Protein AF-A0A4Y2C3V5-F1 (afdb_monomer_lite)

Structure (mmCIF, N/CA/C/O backbone):
data_AF-A0A4Y2C3V5-F1
#
_entry.id   AF-A0A4Y2C3V5-F1
#
loop_
_atom_site.group_PDB
_atom_site.id
_atom_site.type_symbol
_atom_site.label_atom_id
_atom_site.label_alt_id
_atom_site.label_comp_id
_atom_site.label_asym_id
_atom_site.label_entity_id
_atom_site.label_seq_id
_atom_site.pdbx_PDB_ins_code
_atom_site.Cartn_x
_atom_site.Cartn_y
_atom_site.Cartn_z
_atom_site.occupancy
_atom_site.B_iso_or_equiv
_atom_site.auth_seq_id
_atom_site.auth_comp_id
_atom_site.auth_asym_id
_atom_site.auth_atom_id
_atom_site.pdbx_PDB_model_num
ATOM 1 N N . LYS A 1 1 ? -8.864 -12.816 -4.119 1.00 92.75 1 LYS A N 1
ATOM 2 C CA . LYS A 1 1 ? -8.879 -13.803 -3.004 1.00 92.75 1 LYS A CA 1
ATOM 3 C C . LYS A 1 1 ? -9.348 -13.179 -1.691 1.00 92.75 1 LYS A C 1
ATOM 5 O O . LYS A 1 1 ? -10.298 -13.675 -1.116 1.00 92.75 1 LYS A O 1
ATOM 10 N N . THR A 1 2 ? -8.727 -12.094 -1.235 1.00 97.75 2 THR A N 1
ATOM 11 C CA . THR A 1 2 ? -9.007 -11.430 0.056 1.00 97.75 2 THR A CA 1
ATOM 12 C C . THR A 1 2 ? -9.829 -10.144 -0.090 1.00 97.75 2 THR A C 1
ATOM 14 O O . THR A 1 2 ? -9.929 -9.368 0.849 1.00 97.75 2 THR A O 1
ATOM 17 N N . GLY A 1 3 ? -10.382 -9.857 -1.270 1.00 97.19 3 GLY A N 1
ATOM 18 C CA . GLY A 1 3 ? -11.043 -8.577 -1.551 1.00 97.19 3 GLY A CA 1
ATOM 19 C C . GLY A 1 3 ? -10.086 -7.406 -1.802 1.00 97.19 3 GLY A C 1
ATOM 20 O O . GLY A 1 3 ? -10.565 -6.331 -2.134 1.00 97.19 3 GLY A O 1
ATOM 21 N N . PHE A 1 4 ? -8.763 -7.607 -1.701 1.00 97.75 4 PHE A N 1
ATOM 22 C CA . PHE A 1 4 ? -7.799 -6.602 -2.143 1.00 97.75 4 PHE A CA 1
ATOM 23 C C . PHE A 1 4 ? -7.834 -6.402 -3.660 1.00 97.75 4 PHE A C 1
ATOM 25 O O . PHE A 1 4 ? -7.850 -7.375 -4.420 1.00 97.75 4 PHE A O 1
ATOM 32 N N . ALA A 1 5 ? -7.817 -5.139 -4.075 1.00 97.62 5 ALA A N 1
ATOM 33 C CA . ALA A 1 5 ? -7.760 -4.703 -5.462 1.00 97.62 5 ALA A CA 1
ATOM 34 C C . ALA A 1 5 ? -6.552 -3.786 -5.694 1.00 97.62 5 ALA A C 1
ATOM 36 O O . ALA A 1 5 ? -6.098 -3.086 -4.787 1.00 97.62 5 ALA A O 1
ATOM 37 N N . LEU A 1 6 ? -6.041 -3.781 -6.925 1.00 95.31 6 LEU A N 1
ATOM 38 C CA . LEU A 1 6 ? -4.951 -2.898 -7.332 1.00 95.31 6 LEU A CA 1
ATOM 39 C C . LEU A 1 6 ? -5.519 -1.661 -8.020 1.00 95.31 6 LEU A C 1
ATOM 41 O O . LEU A 1 6 ? -6.399 -1.770 -8.875 1.00 95.31 6 LEU A O 1
ATOM 45 N N . ARG A 1 7 ? -4.982 -0.491 -7.677 1.00 95.38 7 ARG A N 1
ATOM 46 C CA . ARG A 1 7 ? -5.263 0.769 -8.365 1.00 95.38 7 ARG A CA 1
ATOM 47 C C . ARG A 1 7 ? -3.966 1.326 -8.951 1.00 95.38 7 ARG A C 1
ATOM 49 O O . ARG A 1 7 ? -2.984 1.409 -8.219 1.00 95.38 7 ARG A O 1
ATOM 56 N N . PRO A 1 8 ? -3.943 1.736 -10.228 1.00 93.94 8 PRO A N 1
ATOM 57 C CA . PRO A 1 8 ? -2.776 2.394 -10.801 1.00 93.94 8 PRO A CA 1
ATOM 58 C C . PRO A 1 8 ? -2.448 3.687 -10.048 1.00 93.94 8 PRO A C 1
ATOM 60 O O . PRO A 1 8 ? -3.331 4.526 -9.856 1.00 93.94 8 PRO A O 1
ATOM 63 N N . ALA A 1 9 ? -1.187 3.851 -9.662 1.00 90.00 9 ALA A N 1
ATOM 64 C CA . ALA A 1 9 ? -0.630 5.107 -9.184 1.00 90.00 9 ALA A CA 1
ATOM 65 C C . ALA A 1 9 ? 0.293 5.692 -10.251 1.00 90.00 9 ALA A C 1
ATOM 67 O O . ALA A 1 9 ? 1.193 5.014 -10.749 1.00 90.00 9 ALA A O 1
ATOM 68 N N . SER A 1 10 ? 0.082 6.965 -10.577 1.00 79.56 10 SER A N 1
ATOM 69 C CA . SER A 1 10 ? 0.879 7.692 -11.573 1.00 79.56 10 SER A CA 1
ATOM 70 C C . SER A 1 10 ? 2.284 8.073 -11.077 1.00 79.56 10 SER A C 1
ATOM 72 O O . SER A 1 10 ? 3.025 8.714 -11.814 1.00 79.56 10 SER A O 1
ATOM 74 N N . GLY A 1 11 ? 2.646 7.718 -9.840 1.00 76.44 11 GLY A N 1
ATOM 75 C CA . GLY A 1 11 ? 3.911 8.075 -9.201 1.00 76.44 11 GLY A CA 1
ATOM 76 C C . GLY A 1 11 ? 3.816 7.991 -7.677 1.00 76.44 11 GLY A C 1
ATOM 77 O O . GLY A 1 11 ? 3.067 7.168 -7.144 1.00 76.44 11 GLY A O 1
ATOM 78 N N . LEU A 1 12 ? 4.566 8.856 -6.988 1.00 77.69 12 LEU A N 1
ATOM 79 C CA . LEU A 1 12 ? 4.508 9.005 -5.534 1.00 77.69 12 LEU A CA 1
ATOM 80 C C . LEU A 1 12 ? 3.129 9.506 -5.088 1.00 77.69 12 LEU A C 1
ATOM 82 O O . LEU A 1 12 ? 2.562 10.432 -5.666 1.00 77.69 12 LEU A O 1
ATOM 86 N N . VAL A 1 13 ? 2.606 8.883 -4.038 1.00 87.31 13 VAL A N 1
ATOM 87 C CA . VAL A 1 13 ? 1.320 9.206 -3.418 1.00 87.31 13 VAL A CA 1
ATOM 88 C C . VAL A 1 13 ? 1.600 9.632 -1.984 1.00 87.31 13 VAL A C 1
ATOM 90 O O . VAL A 1 13 ? 2.501 9.079 -1.354 1.00 87.31 13 VAL A O 1
ATOM 93 N N . THR A 1 14 ? 0.846 10.598 -1.455 1.00 91.56 14 THR A N 1
ATOM 94 C CA . THR A 1 14 ? 1.013 11.009 -0.055 1.00 91.56 14 THR A CA 1
ATOM 95 C C . THR A 1 14 ? 0.771 9.824 0.884 1.00 91.56 14 THR A C 1
ATOM 97 O O . THR A 1 14 ? -0.055 8.952 0.597 1.00 91.56 14 THR A O 1
ATOM 100 N N . ALA A 1 15 ? 1.455 9.795 2.032 1.00 92.94 15 ALA A N 1
ATOM 101 C CA . ALA A 1 15 ? 1.249 8.745 3.030 1.00 92.94 15 ALA A CA 1
ATOM 102 C C . ALA A 1 15 ? -0.231 8.636 3.431 1.00 92.94 15 ALA A C 1
ATOM 104 O O . ALA A 1 15 ? -0.782 7.540 3.486 1.00 92.94 15 ALA A O 1
ATOM 105 N N . ARG A 1 16 ? -0.904 9.778 3.616 1.00 95.62 16 ARG A N 1
ATOM 106 C CA . ARG A 1 16 ? -2.331 9.841 3.947 1.00 95.62 16 ARG A CA 1
ATOM 107 C C . ARG A 1 16 ? -3.204 9.165 2.889 1.00 95.62 16 ARG A C 1
ATOM 109 O O . ARG A 1 16 ? -4.011 8.311 3.240 1.00 95.62 16 ARG A O 1
ATOM 116 N N . ASP A 1 17 ? -3.032 9.498 1.611 1.00 94.56 17 ASP A N 1
ATOM 117 C CA . ASP A 1 17 ? -3.852 8.926 0.534 1.00 94.56 17 ASP A CA 1
ATOM 118 C C . ASP A 1 17 ? -3.556 7.438 0.309 1.00 94.56 17 ASP A C 1
ATOM 120 O O . ASP A 1 17 ? -4.457 6.638 0.019 1.00 94.56 17 ASP A O 1
ATOM 124 N N . PHE A 1 18 ? -2.288 7.049 0.457 1.00 94.38 18 PHE A N 1
ATOM 125 C CA . PHE A 1 18 ? -1.878 5.656 0.371 1.00 94.38 18 PHE A CA 1
ATOM 126 C C . PHE A 1 18 ? -2.517 4.823 1.490 1.00 94.38 18 PHE A C 1
ATOM 128 O O . PHE A 1 18 ? -3.195 3.836 1.201 1.00 94.38 18 PHE A O 1
ATOM 135 N N . LEU A 1 19 ? -2.372 5.247 2.750 1.00 95.94 19 LEU A N 1
ATOM 136 C CA . LEU A 1 19 ? -2.949 4.553 3.904 1.00 95.94 19 LEU A CA 1
ATOM 137 C C . LEU A 1 19 ? -4.481 4.532 3.836 1.00 95.94 19 LEU A C 1
ATOM 139 O O . LEU A 1 19 ? -5.083 3.476 4.025 1.00 95.94 19 LEU A O 1
ATOM 143 N N . ALA A 1 20 ? -5.116 5.643 3.454 1.00 97.06 20 ALA A N 1
ATOM 144 C CA . ALA A 1 20 ? -6.565 5.698 3.279 1.00 97.06 20 ALA A CA 1
ATOM 145 C C . ALA A 1 20 ? -7.065 4.675 2.245 1.00 97.06 20 ALA A C 1
ATOM 147 O O . ALA A 1 20 ? -8.133 4.093 2.420 1.00 97.06 20 ALA A O 1
ATOM 148 N N . SER A 1 21 ? -6.287 4.390 1.194 1.00 97.19 21 SER A N 1
ATOM 149 C CA . SER A 1 21 ? -6.642 3.367 0.198 1.00 97.19 21 SER A CA 1
ATOM 150 C C . SER A 1 21 ? -6.677 1.956 0.798 1.00 97.19 21 SER A C 1
ATOM 152 O O . SER A 1 21 ? -7.559 1.162 0.455 1.00 97.19 21 SER A O 1
ATOM 154 N N . LEU A 1 22 ? -5.785 1.652 1.748 1.00 96.88 22 LEU A N 1
ATOM 155 C CA . LEU A 1 22 ? -5.754 0.352 2.423 1.00 96.88 22 LEU A CA 1
ATOM 156 C C . LEU A 1 22 ? -7.035 0.083 3.223 1.00 96.88 22 LEU A C 1
ATOM 158 O O . LEU A 1 22 ? -7.470 -1.068 3.288 1.00 96.88 22 LEU A O 1
ATOM 162 N N . ALA A 1 23 ? -7.696 1.125 3.744 1.00 98.12 23 ALA A N 1
ATOM 163 C CA . ALA A 1 23 ? -8.975 1.004 4.454 1.00 98.12 23 ALA A CA 1
ATOM 164 C C . ALA A 1 23 ? -10.059 0.337 3.585 1.00 98.12 23 ALA A C 1
ATOM 166 O O . ALA A 1 23 ? -10.911 -0.409 4.075 1.00 98.12 23 ALA A O 1
ATOM 167 N N . PHE A 1 24 ? -9.978 0.556 2.271 1.00 98.19 24 PHE A N 1
ATOM 168 C CA . PHE A 1 24 ? -10.882 0.007 1.262 1.00 98.19 24 PHE A CA 1
ATOM 169 C C . PHE A 1 24 ? -10.330 -1.250 0.584 1.00 9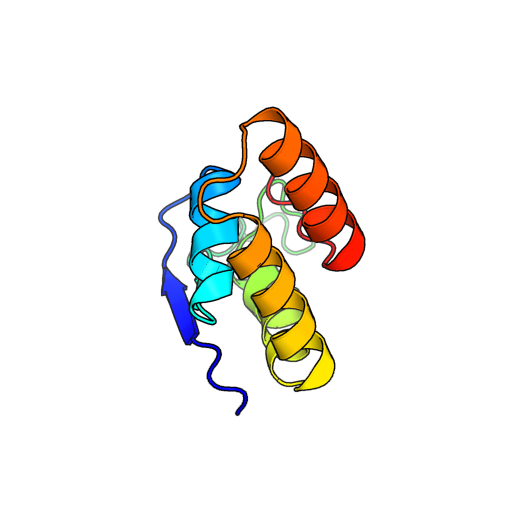8.19 24 PHE A C 1
ATOM 171 O O . PHE A 1 24 ? -10.842 -1.660 -0.455 1.00 98.19 24 PHE A O 1
ATOM 178 N N . ARG A 1 25 ? -9.277 -1.860 1.147 1.00 97.94 25 ARG A N 1
ATOM 179 C CA . ARG A 1 25 ? -8.536 -2.967 0.529 1.00 97.94 25 ARG A CA 1
ATOM 180 C C . ARG A 1 25 ? -8.039 -2.608 -0.878 1.00 97.94 25 ARG A C 1
ATOM 182 O O . ARG A 1 25 ? -8.032 -3.440 -1.781 1.00 97.94 25 ARG A O 1
ATOM 189 N N . VAL A 1 26 ? -7.623 -1.360 -1.086 1.00 97.75 26 VAL A N 1
ATOM 190 C CA . VAL A 1 26 ? -7.049 -0.901 -2.354 1.00 97.75 26 VAL A CA 1
ATOM 191 C C . VAL A 1 26 ? -5.564 -0.640 -2.167 1.00 97.75 26 VAL A C 1
ATOM 193 O O . VAL A 1 26 ? -5.168 0.210 -1.373 1.00 97.75 26 VAL A O 1
ATOM 196 N N . PHE A 1 27 ? -4.736 -1.344 -2.934 1.00 95.44 27 PHE A N 1
ATOM 197 C CA . PHE A 1 27 ? -3.300 -1.105 -2.982 1.00 95.44 27 PHE A CA 1
ATOM 198 C C . PHE A 1 27 ? -2.936 -0.285 -4.222 1.00 95.44 27 PHE A C 1
ATOM 200 O O . PHE A 1 27 ? -3.241 -0.667 -5.355 1.00 95.44 27 PHE A O 1
ATOM 207 N N . GLN A 1 28 ? -2.292 0.861 -4.003 1.00 94.31 28 GLN A N 1
ATOM 208 C CA . GLN A 1 28 ? -1.850 1.748 -5.074 1.00 94.31 28 GLN A CA 1
ATOM 209 C C . GLN A 1 28 ? -0.510 1.271 -5.649 1.00 94.31 28 GLN A C 1
ATOM 211 O O . GLN A 1 28 ? 0.500 1.265 -4.948 1.00 94.31 28 GLN A O 1
ATOM 216 N N . CYS A 1 29 ? -0.509 0.888 -6.926 1.00 92.31 29 CYS A N 1
ATOM 217 C CA . CYS A 1 29 ? 0.562 0.160 -7.608 1.00 92.31 29 CYS A CA 1
ATOM 218 C C . CYS A 1 29 ? 1.118 0.976 -8.783 1.00 92.31 29 CYS A C 1
ATOM 220 O O . CYS A 1 29 ? 0.346 1.452 -9.621 1.00 92.31 29 CYS A O 1
ATOM 222 N N . THR A 1 30 ? 2.443 1.110 -8.886 1.00 92.06 30 THR A N 1
ATOM 223 C CA . THR A 1 30 ? 3.078 1.672 -10.089 1.00 92.06 30 THR A CA 1
ATOM 224 C C . THR A 1 30 ? 2.940 0.708 -11.273 1.00 92.06 30 THR A C 1
ATOM 226 O O . THR A 1 30 ? 2.773 -0.502 -11.104 1.00 92.06 30 THR A O 1
ATOM 229 N N . GLN A 1 31 ? 2.953 1.243 -12.496 1.00 93.25 31 GLN A N 1
ATOM 230 C CA . GLN A 1 31 ? 2.770 0.449 -13.723 1.00 93.25 31 GLN A CA 1
ATOM 231 C C . GLN A 1 31 ? 4.004 0.388 -14.621 1.00 93.25 31 GLN A C 1
ATOM 233 O O . GLN A 1 31 ? 4.051 -0.430 -15.536 1.00 93.25 31 GLN A O 1
ATOM 238 N N . TYR A 1 32 ? 4.987 1.257 -14.391 1.00 92.69 32 TYR A N 1
ATOM 239 C CA . TYR A 1 32 ? 6.201 1.276 -15.192 1.00 92.69 32 TYR A CA 1
ATOM 240 C C . TYR A 1 32 ? 7.157 0.162 -14.757 1.00 92.69 32 TYR A C 1
ATOM 242 O O . TYR A 1 32 ? 7.132 -0.280 -13.610 1.00 92.69 32 TYR A O 1
ATOM 250 N N . VAL A 1 33 ? 8.020 -0.262 -15.678 1.00 94.81 33 VAL A N 1
ATOM 251 C CA . VAL A 1 33 ? 9.131 -1.184 -15.413 1.00 94.81 33 VAL A CA 1
ATOM 252 C C . VAL A 1 33 ? 10.418 -0.366 -15.323 1.00 94.81 33 VAL A C 1
ATOM 254 O O . VAL A 1 33 ? 10.601 0.585 -16.086 1.00 94.81 33 VAL A O 1
ATOM 257 N N . ARG A 1 34 ? 11.313 -0.730 -14.399 1.00 94.94 34 ARG A N 1
ATOM 258 C CA . ARG A 1 34 ? 12.655 -0.140 -14.275 1.00 94.94 34 ARG A CA 1
ATOM 259 C C . ARG A 1 34 ? 13.450 -0.188 -15.586 1.00 94.94 34 ARG A C 1
ATOM 261 O O . ARG A 1 34 ? 13.202 -1.009 -16.470 1.00 94.94 34 ARG A O 1
ATOM 268 N N . HIS A 1 35 ? 14.470 0.661 -15.689 1.00 96.38 35 HIS A N 1
ATOM 269 C CA . HIS A 1 35 ? 15.310 0.715 -16.882 1.00 96.38 35 HIS A CA 1
ATOM 270 C C . HIS A 1 35 ? 16.094 -0.593 -17.093 1.00 96.38 35 HIS A C 1
ATOM 272 O O . HIS A 1 35 ? 16.785 -1.079 -16.196 1.00 96.38 35 HIS A O 1
ATOM 278 N N . SER A 1 36 ? 16.047 -1.133 -18.310 1.00 96.38 36 SER A N 1
ATOM 279 C CA . SER A 1 36 ? 16.593 -2.458 -18.639 1.00 96.38 36 SER A CA 1
ATOM 280 C C . SER A 1 36 ? 18.116 -2.572 -18.529 1.00 96.38 36 SER A C 1
ATOM 282 O O . SER A 1 36 ? 18.629 -3.680 -18.421 1.00 96.38 36 SER A O 1
ATOM 284 N N . SER A 1 37 ? 18.856 -1.457 -18.512 1.00 97.44 37 SER A N 1
ATOM 285 C CA . SER A 1 37 ? 20.314 -1.480 -18.292 1.00 97.44 37 SER A CA 1
ATOM 286 C C . SER A 1 37 ? 20.725 -1.831 -16.857 1.00 97.44 37 SER A C 1
ATOM 288 O O . SER A 1 37 ? 21.894 -2.131 -16.623 1.00 97.44 37 SER A O 1
ATOM 290 N N . LYS A 1 38 ? 19.793 -1.772 -15.896 1.00 95.38 38 LYS A N 1
ATOM 291 C CA . LYS A 1 38 ? 20.012 -2.122 -14.485 1.00 95.38 38 LYS A CA 1
ATOM 292 C C . LYS A 1 38 ? 18.833 -2.963 -13.964 1.00 95.38 38 LYS A C 1
ATOM 294 O O . LYS A 1 38 ? 18.082 -2.499 -13.113 1.00 95.38 38 LYS A O 1
ATOM 299 N N . PRO A 1 39 ? 18.634 -4.194 -14.462 1.00 93.69 39 PRO A N 1
ATOM 300 C CA . PRO A 1 39 ? 17.452 -4.993 -14.124 1.00 93.69 39 PRO A CA 1
ATOM 301 C C . PRO A 1 39 ? 17.378 -5.346 -12.628 1.00 93.69 39 PRO A C 1
ATOM 303 O O . PRO A 1 39 ? 16.293 -5.408 -12.050 1.00 93.69 39 PRO A O 1
ATOM 306 N N . ASP A 1 40 ? 18.525 -5.489 -11.970 1.00 93.56 40 ASP A N 1
ATOM 307 C CA . ASP A 1 40 ? 18.596 -5.872 -10.556 1.00 93.56 40 ASP A CA 1
ATOM 308 C C . ASP A 1 40 ? 18.510 -4.676 -9.596 1.00 93.56 40 ASP A C 1
ATOM 310 O O . ASP A 1 40 ? 18.535 -4.853 -8.379 1.00 93.56 40 ASP A O 1
ATOM 314 N N . HIS A 1 41 ? 18.414 -3.445 -10.114 1.00 90.25 41 HIS A N 1
ATOM 315 C CA . HIS A 1 41 ? 18.419 -2.243 -9.288 1.00 90.25 41 HIS A CA 1
ATOM 316 C C . HIS A 1 41 ? 17.492 -1.154 -9.826 1.00 90.25 41 HIS A C 1
ATOM 318 O O . HIS A 1 41 ? 17.632 -0.690 -10.955 1.00 90.25 41 HIS A O 1
ATOM 324 N N . THR A 1 42 ? 16.606 -0.666 -8.965 1.00 89.19 42 THR A N 1
ATOM 325 C CA . THR A 1 42 ? 15.780 0.513 -9.224 1.00 89.19 42 THR A CA 1
ATOM 326 C C . THR A 1 42 ? 15.806 1.413 -7.99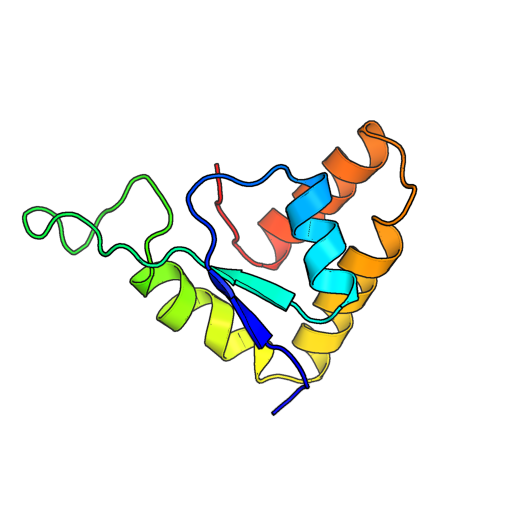2 1.00 89.19 42 THR A C 1
ATOM 328 O O . THR A 1 42 ? 15.765 0.880 -6.880 1.00 89.19 42 THR A O 1
ATOM 331 N N . PRO A 1 43 ? 15.912 2.746 -8.149 1.00 87.00 43 PRO A N 1
ATOM 332 C CA . PRO A 1 43 ? 15.698 3.640 -7.027 1.00 87.00 43 PRO A CA 1
ATOM 333 C C . PRO A 1 43 ? 14.235 3.520 -6.593 1.00 87.00 43 PRO A C 1
ATOM 335 O O . PRO A 1 43 ? 13.965 3.157 -5.461 1.00 87.00 43 PRO A O 1
ATOM 338 N N . GLU A 1 44 ? 13.289 3.733 -7.503 1.00 87.31 44 GLU A N 1
ATOM 339 C CA . GLU A 1 44 ? 11.861 3.790 -7.188 1.00 87.31 44 GLU A CA 1
ATOM 340 C C . GLU A 1 44 ? 11.151 2.439 -7.348 1.00 87.31 44 GLU A C 1
ATOM 342 O O . GLU A 1 44 ? 11.585 1.608 -8.156 1.00 87.31 44 GLU A O 1
ATOM 347 N N . PRO A 1 45 ? 10.050 2.210 -6.605 1.00 87.56 45 PRO A N 1
ATOM 348 C CA . PRO A 1 45 ? 9.227 1.016 -6.747 1.00 87.56 45 PRO A CA 1
ATOM 349 C C . PRO A 1 45 ? 8.581 0.969 -8.137 1.00 87.56 45 PRO A C 1
ATOM 351 O O . PRO A 1 45 ? 7.673 1.736 -8.456 1.00 87.56 45 PRO A O 1
ATOM 354 N N . ASP A 1 46 ? 9.029 0.030 -8.961 1.00 92.12 46 ASP A N 1
ATOM 355 C CA . ASP A 1 46 ? 8.431 -0.278 -10.257 1.00 92.12 46 ASP A CA 1
ATOM 356 C C . ASP A 1 46 ? 7.404 -1.414 -10.127 1.00 92.12 46 ASP A C 1
ATOM 358 O O . ASP A 1 46 ? 7.294 -2.059 -9.084 1.00 92.12 46 ASP A O 1
ATOM 362 N N . CYS A 1 47 ? 6.671 -1.728 -11.194 1.00 93.06 47 CYS A N 1
ATOM 363 C CA . CYS A 1 47 ? 5.625 -2.745 -11.119 1.00 93.06 47 CYS A CA 1
ATOM 364 C C . CYS A 1 47 ? 6.164 -4.132 -10.721 1.00 93.06 47 CYS A C 1
ATOM 366 O O . CYS A 1 47 ? 5.444 -4.916 -10.112 1.00 93.06 47 CYS A O 1
ATOM 368 N N . ILE A 1 48 ? 7.430 -4.450 -11.020 1.00 94.19 48 ILE A N 1
ATOM 369 C CA . ILE A 1 48 ? 8.055 -5.715 -10.605 1.00 94.19 48 ILE A CA 1
ATOM 370 C C . ILE A 1 48 ? 8.128 -5.796 -9.076 1.00 94.19 48 ILE A C 1
ATOM 372 O O . ILE A 1 48 ? 7.758 -6.824 -8.509 1.00 94.19 48 ILE A O 1
ATOM 376 N N . HIS A 1 49 ? 8.565 -4.723 -8.410 1.00 91.38 49 HIS A N 1
ATOM 377 C CA . HIS A 1 49 ? 8.562 -4.634 -6.948 1.00 91.38 49 HIS A CA 1
ATOM 378 C C . HIS A 1 49 ? 7.152 -4.829 -6.375 1.00 91.38 49 HIS A C 1
ATOM 380 O O . HIS A 1 49 ? 6.970 -5.595 -5.431 1.00 91.38 49 HIS A O 1
ATOM 386 N N . GLU A 1 50 ? 6.143 -4.219 -6.992 1.00 91.50 50 GLU A N 1
ATOM 387 C CA . GLU A 1 50 ? 4.759 -4.332 -6.530 1.00 91.50 50 GLU A CA 1
ATOM 388 C C . GLU A 1 50 ? 4.223 -5.765 -6.681 1.00 91.50 50 GLU A C 1
ATOM 390 O O . GLU A 1 50 ? 3.738 -6.360 -5.716 1.00 91.50 50 GLU A O 1
ATOM 395 N N . TYR A 1 51 ? 4.339 -6.347 -7.880 1.00 92.56 51 TYR A N 1
ATOM 396 C CA . TYR A 1 51 ? 3.769 -7.656 -8.208 1.00 92.56 51 TYR A CA 1
ATOM 397 C C . TYR A 1 51 ? 4.509 -8.829 -7.569 1.00 92.56 51 TYR A C 1
ATOM 399 O O . TYR A 1 51 ? 3.866 -9.818 -7.222 1.00 92.56 51 TYR A O 1
ATOM 407 N N . LEU A 1 52 ? 5.835 -8.752 -7.429 1.00 92.00 52 LEU A N 1
ATOM 408 C CA . LEU A 1 52 ? 6.626 -9.829 -6.826 1.00 92.00 52 LEU A CA 1
ATOM 409 C C . LEU A 1 52 ? 6.854 -9.629 -5.324 1.00 92.00 52 LEU A C 1
ATOM 411 O O . LEU A 1 52 ? 7.063 -10.613 -4.621 1.00 92.00 52 LEU A O 1
ATOM 415 N N . GLY A 1 53 ? 6.799 -8.391 -4.830 1.00 89.38 53 GLY A N 1
ATOM 416 C CA . GLY A 1 53 ? 6.961 -8.069 -3.412 1.00 89.38 53 GLY A CA 1
ATOM 417 C C . GLY A 1 53 ? 5.635 -8.040 -2.655 1.00 89.38 53 GLY A C 1
ATOM 418 O O . GLY A 1 53 ? 5.414 -8.843 -1.751 1.00 89.38 53 GLY A O 1
ATOM 419 N N . HIS A 1 54 ? 4.732 -7.125 -3.016 1.00 90.69 54 HIS A N 1
ATOM 420 C CA . HIS A 1 54 ? 3.560 -6.806 -2.190 1.00 90.69 54 HIS A CA 1
ATOM 421 C C . HIS A 1 54 ? 2.310 -7.612 -2.530 1.00 90.69 54 HIS A C 1
ATOM 423 O O . HIS A 1 54 ? 1.644 -8.130 -1.631 1.00 90.69 54 HIS A O 1
ATOM 429 N N . VAL A 1 55 ? 1.985 -7.751 -3.818 1.00 92.75 55 VAL A N 1
ATOM 430 C CA . VAL A 1 55 ? 0.756 -8.427 -4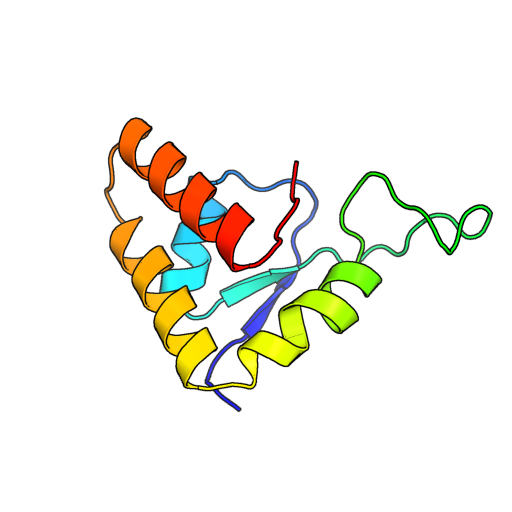.272 1.00 92.75 55 VAL A CA 1
ATOM 431 C C . VAL A 1 55 ? 0.586 -9.839 -3.684 1.0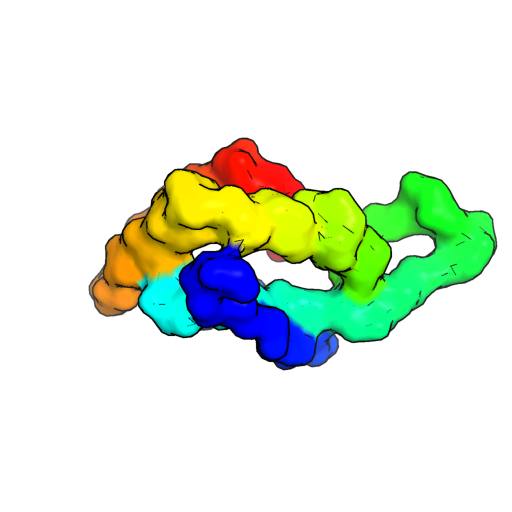0 92.75 55 VAL A C 1
ATOM 433 O O . VAL A 1 55 ? -0.533 -10.154 -3.263 1.00 92.75 55 VAL A O 1
ATOM 436 N N . PRO A 1 56 ? 1.634 -10.684 -3.572 1.00 94.25 56 PRO A N 1
ATOM 437 C CA . PRO A 1 56 ? 1.496 -12.013 -2.983 1.00 94.25 56 PRO A CA 1
ATOM 438 C C . PRO A 1 56 ? 1.086 -11.972 -1.506 1.00 94.25 56 PRO A C 1
ATOM 440 O O . PRO A 1 56 ? 0.285 -12.805 -1.079 1.00 94.25 56 PRO A O 1
ATOM 443 N N . MET A 1 57 ? 1.563 -10.987 -0.737 1.00 92.25 57 MET A N 1
ATOM 444 C CA . MET A 1 57 ? 1.221 -10.854 0.683 1.00 92.25 57 MET A CA 1
ATOM 445 C C . MET A 1 57 ? -0.264 -10.538 0.880 1.00 92.25 57 MET A C 1
ATOM 447 O O . MET A 1 57 ? -0.901 -11.086 1.775 1.00 92.25 57 MET A O 1
ATOM 451 N N . PHE A 1 58 ? -0.872 -9.746 -0.009 1.00 94.44 58 PHE A N 1
ATOM 452 C CA . PHE A 1 58 ? -2.311 -9.465 0.055 1.00 94.44 58 PHE A CA 1
ATOM 453 C C . PHE A 1 58 ? -3.192 -10.683 -0.246 1.00 94.44 58 PHE A C 1
ATOM 455 O O . PHE A 1 58 ? -4.399 -10.627 -0.017 1.00 94.44 58 PHE A O 1
ATOM 462 N N . ALA A 1 59 ? -2.640 -11.795 -0.740 1.00 94.69 59 ALA A N 1
ATOM 463 C CA . ALA A 1 59 ? -3.378 -13.048 -0.895 1.00 94.69 59 ALA A CA 1
ATOM 464 C C . ALA A 1 59 ? -3.512 -13.846 0.420 1.00 94.69 59 ALA A C 1
ATOM 466 O O . ALA A 1 59 ? -4.295 -14.809 0.458 1.00 94.69 59 ALA A O 1
ATOM 467 N N . ASP A 1 60 ? -2.782 -13.462 1.473 1.00 95.56 60 ASP A N 1
ATOM 468 C CA . ASP A 1 60 ? -2.944 -13.971 2.833 1.00 95.56 60 ASP A CA 1
ATOM 469 C C . ASP A 1 60 ? -4.030 -13.172 3.587 1.00 95.56 60 ASP A C 1
ATOM 471 O O . ASP A 1 60 ? -3.948 -11.944 3.670 1.00 95.56 60 ASP A O 1
ATOM 475 N N . PRO A 1 61 ? -5.077 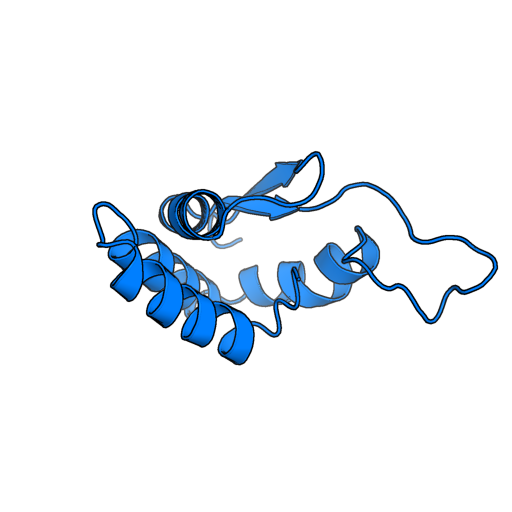-13.825 4.129 1.00 97.19 61 PRO A N 1
ATOM 476 C CA . PRO A 1 61 ? -6.149 -13.127 4.838 1.00 97.19 61 PRO A CA 1
ATOM 477 C C . PRO A 1 61 ? -5.689 -12.357 6.080 1.00 97.19 61 PRO A C 1
ATOM 479 O O . PRO A 1 61 ? -6.222 -11.279 6.339 1.00 97.19 61 PRO A O 1
ATOM 482 N N . SER A 1 62 ? -4.720 -12.879 6.839 1.00 95.81 62 SER A N 1
ATOM 483 C CA . SER A 1 62 ? -4.239 -12.230 8.065 1.00 95.81 62 SER A CA 1
ATOM 484 C C . SER A 1 62 ? -3.506 -10.938 7.729 1.00 95.81 62 SER A C 1
ATOM 486 O O . SER A 1 62 ? -3.791 -9.894 8.314 1.00 95.81 62 SER A O 1
ATOM 488 N N . PHE A 1 63 ? -2.633 -10.983 6.725 1.00 94.25 63 PHE A N 1
ATOM 489 C CA . PHE A 1 63 ? -1.921 -9.811 6.236 1.00 94.25 63 PHE A CA 1
ATOM 490 C C . PHE A 1 63 ? -2.859 -8.784 5.588 1.00 94.25 63 PHE A C 1
ATOM 492 O O . PHE A 1 63 ? -2.727 -7.582 5.825 1.00 94.25 63 PHE A O 1
ATOM 499 N N . ALA A 1 64 ? -3.845 -9.239 4.808 1.00 96.44 64 ALA A N 1
ATOM 500 C CA . ALA A 1 64 ? -4.855 -8.362 4.219 1.00 96.44 64 ALA A CA 1
ATOM 501 C C . ALA A 1 64 ? -5.673 -7.627 5.295 1.00 96.44 64 ALA A C 1
ATOM 503 O O . ALA A 1 64 ? -5.877 -6.419 5.190 1.00 96.44 64 ALA A O 1
ATOM 504 N N . ASN A 1 65 ? -6.107 -8.329 6.346 1.00 97.00 65 ASN A N 1
ATOM 505 C CA . ASN A 1 65 ? -6.830 -7.713 7.458 1.00 97.00 65 ASN A CA 1
ATOM 506 C C . ASN A 1 65 ? -5.940 -6.718 8.212 1.00 97.00 65 ASN A C 1
ATOM 508 O O . ASN A 1 65 ? -6.341 -5.576 8.392 1.00 97.00 65 ASN A O 1
ATOM 512 N N . PHE A 1 66 ? -4.712 -7.108 8.565 1.00 95.12 66 PHE A N 1
ATOM 513 C CA . PHE A 1 66 ? -3.736 -6.214 9.195 1.00 95.12 66 PHE A CA 1
ATOM 514 C C . PHE A 1 66 ? -3.524 -4.919 8.394 1.00 95.12 66 PHE A C 1
ATOM 516 O O . PHE A 1 66 ? -3.595 -3.822 8.945 1.00 95.12 66 PHE A O 1
ATOM 523 N N . SER A 1 67 ? -3.335 -5.038 7.078 1.00 95.88 67 SER A N 1
ATOM 524 C CA . SER A 1 67 ? -3.160 -3.884 6.187 1.00 95.88 67 SER A CA 1
ATOM 525 C C . SER A 1 67 ? -4.394 -2.979 6.171 1.00 95.88 67 SER A C 1
ATOM 527 O O . SER A 1 67 ? -4.268 -1.756 6.144 1.00 95.88 67 SER A O 1
ATOM 529 N N . GLN A 1 68 ? -5.593 -3.569 6.207 1.00 97.75 68 GLN A N 1
ATOM 530 C CA . GLN A 1 68 ? -6.839 -2.812 6.258 1.00 97.75 68 GLN A CA 1
ATOM 531 C C . GLN A 1 68 ? -7.004 -2.057 7.582 1.00 97.75 68 GLN A C 1
ATOM 533 O O . GLN A 1 68 ? -7.413 -0.900 7.551 1.00 97.75 68 GLN A O 1
ATOM 538 N N . GLU A 1 69 ? -6.662 -2.669 8.719 1.00 97.75 69 GLU A N 1
ATOM 539 C CA . GLU A 1 69 ? -6.736 -2.026 10.040 1.00 97.75 69 GLU A CA 1
ATOM 540 C C . GLU A 1 69 ? -5.844 -0.781 10.118 1.00 97.75 69 GLU A C 1
ATOM 542 O O . GLU A 1 69 ? -6.278 0.263 10.602 1.00 97.75 69 GLU A O 1
ATOM 547 N N . ILE A 1 70 ? -4.630 -0.844 9.557 1.00 96.38 70 ILE A N 1
ATOM 548 C CA . ILE A 1 70 ? -3.760 0.338 9.426 1.00 96.38 70 ILE A CA 1
ATOM 549 C C . ILE A 1 70 ? -4.461 1.433 8.612 1.00 96.38 70 ILE A C 1
ATOM 551 O O . ILE A 1 70 ? -4.445 2.606 8.990 1.00 96.38 70 ILE A O 1
ATOM 555 N N . GLY A 1 71 ? -5.083 1.059 7.492 1.00 97.25 71 GLY A N 1
ATOM 556 C CA . GLY A 1 71 ? -5.805 2.008 6.657 1.00 97.25 71 GLY A CA 1
ATOM 557 C C . GLY A 1 71 ? -6.985 2.651 7.382 1.00 97.25 71 GLY A C 1
ATOM 558 O O . GLY A 1 71 ? -7.144 3.867 7.317 1.00 97.25 71 GLY A O 1
ATOM 559 N N . LEU A 1 72 ? -7.774 1.866 8.117 1.00 98.38 72 LEU A N 1
ATOM 560 C CA . LEU A 1 72 ? -8.891 2.361 8.924 1.00 98.38 72 LEU A CA 1
ATOM 561 C C . LEU A 1 72 ? -8.414 3.327 10.015 1.00 98.38 72 LEU A C 1
ATOM 563 O O . LEU A 1 72 ? -9.002 4.394 10.171 1.00 98.38 72 LEU A O 1
ATOM 567 N N . ALA A 1 73 ? -7.312 3.006 10.699 1.00 97.88 73 ALA A N 1
ATOM 568 C CA . ALA A 1 73 ? -6.712 3.869 11.716 1.00 97.88 73 ALA A CA 1
ATOM 569 C C . ALA A 1 73 ? -6.213 5.214 11.155 1.00 97.88 73 ALA A C 1
ATOM 571 O O . ALA A 1 73 ? -6.130 6.194 11.891 1.00 97.88 73 ALA A O 1
ATOM 572 N N . SER A 1 74 ? -5.899 5.283 9.856 1.00 98.00 74 SER A N 1
ATOM 573 C CA . SER A 1 74 ? -5.437 6.517 9.205 1.00 98.00 74 SER A CA 1
ATOM 574 C C . SER A 1 74 ? -6.559 7.520 8.896 1.00 98.00 74 SER A C 1
ATOM 576 O O . SER A 1 74 ? -6.296 8.708 8.681 1.00 98.00 74 SER A O 1
ATOM 578 N N . LEU A 1 75 ? -7.820 7.074 8.864 1.00 98.00 75 LEU A N 1
ATOM 579 C CA . LEU A 1 75 ? -8.949 7.914 8.468 1.00 98.00 75 LEU A CA 1
ATOM 580 C C . LEU A 1 75 ? -9.235 8.975 9.538 1.00 98.00 75 LEU A C 1
ATOM 582 O O . LEU A 1 75 ? -9.635 8.663 10.654 1.00 98.00 75 LEU A O 1
ATOM 586 N N . GLY A 1 76 ? -9.041 10.248 9.186 1.00 96.38 76 GLY A N 1
ATOM 587 C CA . GLY A 1 76 ? -9.221 11.371 10.114 1.00 96.38 76 GLY A CA 1
ATOM 588 C C . GLY A 1 76 ? -8.095 11.538 11.141 1.00 96.38 76 GLY A C 1
ATOM 589 O O . GLY A 1 76 ? -8.195 12.412 11.998 1.00 96.38 76 GLY A O 1
ATOM 590 N N . ALA A 1 77 ? -7.022 10.745 11.046 1.00 97.94 77 ALA A N 1
ATOM 591 C CA . ALA A 1 77 ? -5.856 10.867 11.915 1.00 97.94 77 ALA A CA 1
ATOM 592 C C . ALA A 1 77 ? -5.109 12.191 11.684 1.00 97.94 77 ALA A C 1
ATOM 594 O O . ALA A 1 77 ? -5.108 12.733 10.569 1.00 97.94 77 ALA A O 1
ATOM 595 N N . SER A 1 78 ? -4.439 12.690 12.725 1.00 98.12 78 SER A N 1
ATOM 596 C CA . SER A 1 78 ? -3.549 13.853 12.631 1.00 98.12 78 SER A CA 1
ATOM 597 C C . SER A 1 78 ? -2.361 13.569 11.700 1.00 98.12 78 SER A C 1
ATOM 599 O O . SER A 1 78 ? -2.044 12.409 11.443 1.00 98.12 78 SER A O 1
ATOM 601 N N . ASP A 1 79 ? -1.689 14.599 11.177 1.00 96.44 79 ASP A N 1
ATOM 602 C CA . ASP A 1 79 ? -0.491 14.389 10.343 1.00 96.44 79 ASP A CA 1
ATOM 603 C C . ASP A 1 79 ? 0.630 13.674 11.119 1.00 96.44 79 ASP A C 1
ATOM 605 O O . ASP A 1 79 ? 1.304 12.805 10.572 1.00 96.44 79 ASP A O 1
ATOM 609 N N . GLU A 1 80 ? 0.767 13.957 12.419 1.00 96.88 80 GLU A N 1
ATOM 610 C CA . GLU A 1 80 ? 1.723 13.271 13.295 1.00 96.88 80 GLU A CA 1
ATOM 611 C C . GLU A 1 80 ? 1.414 11.768 13.414 1.00 96.88 80 GLU A C 1
ATOM 613 O O . GLU A 1 80 ? 2.316 10.929 13.386 1.00 96.88 80 GLU A O 1
ATOM 618 N N . ASP A 1 81 ? 0.137 11.403 13.521 1.00 97.50 81 ASP A N 1
ATOM 619 C CA . ASP A 1 81 ? -0.266 9.998 13.594 1.00 97.50 81 ASP A CA 1
ATOM 620 C C . ASP A 1 81 ? -0.168 9.300 12.234 1.00 97.50 81 ASP A C 1
ATOM 622 O O . ASP A 1 81 ? 0.181 8.121 12.186 1.00 97.50 81 ASP A O 1
ATOM 626 N N . ILE A 1 82 ? -0.396 10.016 11.126 1.00 97.00 82 ILE A N 1
ATOM 627 C CA . ILE A 1 82 ? -0.114 9.503 9.779 1.00 97.00 82 ILE A CA 1
ATOM 628 C C . ILE A 1 82 ? 1.365 9.148 9.638 1.00 97.00 82 ILE A C 1
ATOM 630 O O . ILE A 1 82 ? 1.663 8.072 9.127 1.00 97.00 82 ILE A O 1
ATOM 634 N N . GLU A 1 83 ? 2.282 9.984 10.124 1.00 94.06 83 GLU A N 1
ATOM 635 C CA . GLU A 1 83 ? 3.726 9.713 10.091 1.00 94.06 83 GLU A CA 1
ATOM 636 C C . GLU A 1 83 ? 4.075 8.417 10.854 1.00 94.06 83 GLU A C 1
ATOM 638 O O . GLU A 1 83 ? 4.818 7.554 10.370 1.00 94.06 83 GLU A O 1
ATOM 643 N N . LYS A 1 84 ? 3.481 8.228 12.041 1.00 94.44 84 LYS A N 1
ATOM 644 C CA . LYS A 1 84 ? 3.668 7.018 12.863 1.00 94.44 84 LYS A CA 1
ATOM 645 C C . LYS A 1 84 ? 3.094 5.779 12.180 1.00 94.44 84 LYS A C 1
ATOM 647 O O . LYS A 1 84 ? 3.766 4.749 12.105 1.00 94.44 84 LYS A O 1
ATOM 652 N N . LEU A 1 85 ? 1.870 5.871 11.661 1.00 94.31 85 LEU A N 1
ATOM 653 C CA . LEU A 1 85 ? 1.213 4.779 10.941 1.00 94.31 85 LEU A CA 1
ATOM 654 C C . LEU A 1 85 ? 1.967 4.424 9.661 1.00 94.31 85 LEU A C 1
ATOM 656 O O . LEU A 1 85 ? 2.153 3.243 9.379 1.00 94.31 85 LEU A O 1
ATOM 660 N N . ALA A 1 86 ? 2.454 5.422 8.924 1.00 91.00 86 ALA A N 1
ATOM 661 C CA . ALA A 1 86 ? 3.303 5.226 7.759 1.00 91.00 86 ALA A CA 1
ATOM 662 C C . ALA A 1 86 ? 4.586 4.499 8.159 1.00 91.00 86 ALA A C 1
ATOM 664 O O . ALA A 1 86 ? 4.927 3.505 7.537 1.00 91.00 86 ALA A O 1
ATOM 665 N N . THR A 1 87 ? 5.238 4.892 9.252 1.00 89.19 87 THR A N 1
ATOM 666 C CA . THR A 1 87 ? 6.437 4.203 9.753 1.00 89.19 87 THR A CA 1
ATOM 667 C C . THR A 1 87 ? 6.166 2.726 10.064 1.00 89.19 87 THR A C 1
ATOM 669 O O . THR A 1 87 ? 6.940 1.857 9.662 1.00 89.19 87 THR A O 1
ATOM 672 N N . VAL A 1 88 ? 5.055 2.411 10.738 1.00 86.75 88 VAL A N 1
ATOM 673 C CA . VAL A 1 88 ? 4.656 1.020 11.029 1.00 86.75 88 VAL A CA 1
ATOM 674 C C . VAL A 1 88 ? 4.346 0.253 9.742 1.00 86.75 88 VAL A C 1
ATOM 676 O O . VAL A 1 88 ? 4.814 -0.871 9.566 1.00 86.75 88 VAL A O 1
ATOM 679 N N . CYS A 1 89 ? 3.597 0.870 8.830 1.00 82.81 89 CYS A N 1
ATOM 680 C CA . CYS A 1 89 ? 3.228 0.317 7.531 1.00 82.81 89 CYS A CA 1
ATOM 681 C C . CYS A 1 89 ? 4.471 0.029 6.676 1.00 82.81 89 CYS A C 1
ATOM 683 O O . CYS A 1 89 ? 4.662 -1.093 6.223 1.00 82.81 89 CYS A O 1
ATOM 685 N N . MET A 1 90 ? 5.377 0.993 6.526 1.00 73.75 90 MET A N 1
ATOM 686 C CA . MET A 1 90 ? 6.574 0.866 5.695 1.00 73.75 90 MET A CA 1
ATOM 687 C C . MET A 1 90 ? 7.581 -0.130 6.277 1.00 73.75 90 MET A C 1
ATOM 689 O O . MET A 1 90 ? 8.137 -0.939 5.533 1.00 73.75 90 MET A O 1
ATOM 693 N N . ASN A 1 91 ? 7.770 -0.146 7.601 1.00 70.62 91 ASN A N 1
ATOM 694 C CA . ASN A 1 91 ? 8.659 -1.114 8.250 1.00 70.62 91 ASN A CA 1
ATOM 695 C C . ASN A 1 91 ? 8.066 -2.532 8.285 1.00 70.62 91 ASN A C 1
ATOM 697 O O . ASN A 1 91 ? 8.811 -3.503 8.171 1.00 70.62 91 ASN A O 1
ATOM 701 N N . GLY A 1 92 ? 6.742 -2.661 8.423 1.00 60.12 92 GLY A N 1
ATOM 702 C CA . GLY A 1 92 ? 6.038 -3.944 8.467 1.00 60.12 92 GLY A CA 1
ATOM 703 C C . GLY A 1 92 ? 5.772 -4.568 7.092 1.00 60.12 92 GLY A C 1
ATOM 704 O O . GLY A 1 92 ? 5.852 -5.784 6.955 1.00 60.12 92 GLY A O 1
ATOM 705 N N . LEU A 1 93 ? 5.490 -3.757 6.066 1.00 58.84 93 LEU A N 1
ATOM 706 C CA . LEU A 1 93 ? 5.252 -4.214 4.690 1.00 58.84 93 LEU A CA 1
ATOM 707 C C . LEU A 1 93 ? 6.505 -4.165 3.796 1.00 58.84 93 LEU A C 1
ATOM 709 O O . LEU A 1 93 ? 6.414 -4.561 2.637 1.00 58.84 93 LEU A O 1
ATOM 713 N N . GLN A 1 94 ? 7.650 -3.669 4.286 1.00 52.81 94 GLN A N 1
ATOM 714 C CA . GLN A 1 94 ? 8.827 -3.329 3.463 1.00 52.81 94 GLN A CA 1
ATOM 715 C C . GLN A 1 94 ? 8.495 -2.422 2.263 1.00 52.81 94 GLN A C 1
ATOM 717 O O . GLN A 1 94 ? 9.165 -2.456 1.230 1.00 52.81 94 GLN A O 1
ATOM 722 N N . LEU A 1 95 ? 7.456 -1.596 2.394 1.00 55.16 95 LEU A N 1
ATOM 723 C CA . LEU A 1 95 ? 7.080 -0.593 1.406 1.00 55.16 95 LEU A CA 1
ATOM 724 C C . LEU A 1 95 ? 8.086 0.560 1.493 1.00 55.16 95 LEU A C 1
ATOM 726 O O . LEU A 1 95 ? 7.850 1.562 2.156 1.00 55.16 95 LEU A O 1
ATOM 730 N N . LYS A 1 96 ? 9.238 0.446 0.834 1.00 47.69 96 LYS A N 1
ATOM 731 C CA . LYS A 1 96 ? 10.066 1.626 0.549 1.00 47.69 96 LYS A CA 1
ATOM 732 C C . LYS A 1 96 ? 9.484 2.347 -0.667 1.00 47.69 96 LYS A C 1
ATOM 734 O O . LYS A 1 96 ? 10.067 2.331 -1.745 1.00 47.69 96 LYS A O 1
ATOM 739 N N . LYS A 1 97 ? 8.310 2.960 -0.497 1.00 50.59 97 LYS A N 1
ATOM 740 C CA . LYS A 1 97 ? 7.926 4.106 -1.327 1.00 50.59 97 LYS A CA 1
ATOM 741 C C . LYS A 1 97 ? 8.543 5.308 -0.622 1.00 50.59 97 LYS A C 1
ATOM 743 O O . LYS A 1 97 ? 8.198 5.532 0.531 1.00 50.59 97 LYS A O 1
ATOM 748 N N . PHE A 1 98 ? 9.552 5.911 -1.245 1.00 45.44 98 PHE A N 1
ATOM 749 C CA . PHE A 1 98 ? 10.413 6.938 -0.651 1.00 45.44 98 PHE A CA 1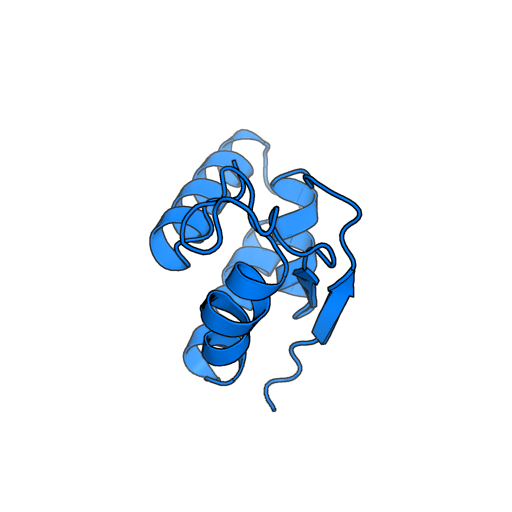
ATOM 750 C C . PHE A 1 98 ? 9.685 8.012 0.147 1.00 45.44 98 PHE A C 1
ATOM 752 O O . PHE A 1 98 ? 8.613 8.457 -0.323 1.00 45.44 98 PHE A O 1
#

Secondary structure (DSSP, 8-state):
--S-EEEE-SS---HHHHHHHHHTTEEEE--PPPPTTSTT--SS--HHHIIIIITTGGGSHHHHHHHHHHHHHHTT--HHHHHHHHHHHHHHH-----

pLDDT: mean 90.43, std 11.69, range [45.44, 98.38]

Sequence (98 aa):
KTGFALRPASGLVTARDFLASLAFRVFQCTQYVRHSSKPDHTPEPDCIHEYLGHVPMFADPSFANFSQEIGLASLGASDEDIEKLATVCMNGLQLKKF

InterPro domains:
  IPR001273 Aromatic amino acid hydroxylase [PTHR11473] (1-88)
  IPR019774 Aromatic amino acid hydroxylase, C-terminal [PF00351] (1-89)
  IPR019774 Aromatic amino acid hydroxylase, C-terminal [PR00372] (2-24)
  IPR019774 Aromatic amino acid hydroxylase, C-terminal [PR00372] (66-85)
  IPR019774 Aromatic amino acid hydroxylase, C-terminal [PS51410] (1-98)
  IPR036329 Aromatic amino acid monoxygenase, C-terminal domain superfamily [SSF56534] (2-88)
  IPR036951 Aromatic amino acid hydroxylase superfamily [G3DSA:1.10.800.10] (1-91)

Organism: Araneus ventricosus (NCBI:txid182803)

Foldseek 3Di:
DQQADEDEDPAFDDLLVQLLCLLNNYHHAHAAQDDPVCNPDDPAHHNCCCVVQQVVQCVDNVSSVVSNVLSVVSVVDDPVVSVVSSVCCCVVSVPPRD

Radius of gyration: 13.37 Å; chains: 1; bounding box: 31×28×32 Å